Protein AF-A0A3L7X6Z5-F1 (afdb_monomer)

Sequence (112 aa):
MAAAWHDSHDASGGEKVDILAHEAISLAHQVLERFPEMRRKHMFIAGGAAVSSAVIIAAGVAVAHRLRAGRSAEQAVNEVTEDELEGLRLVERPKKARFGRSKDERPTGSDR

Mean predicted aligned error: 15.02 Å

Structure (mmCIF, N/CA/C/O backbone):
data_AF-A0A3L7X6Z5-F1
#
_entry.id   AF-A0A3L7X6Z5-F1
#
loop_
_atom_site.group_PDB
_atom_site.id
_atom_site.type_symbol
_atom_site.label_atom_id
_atom_site.label_alt_id
_atom_site.label_comp_id
_atom_site.label_asym_id
_atom_site.label_entity_id
_atom_site.label_seq_id
_atom_site.pdbx_PDB_ins_code
_atom_site.Cartn_x
_atom_site.Cartn_y
_atom_site.Cartn_z
_atom_site.occupancy
_atom_site.B_iso_or_equiv
_atom_site.auth_seq_id
_atom_site.auth_comp_id
_atom_site.auth_asym_id
_atom_site.auth_atom_id
_atom_site.pdbx_PDB_model_num
ATOM 1 N N . MET A 1 1 ? 47.031 -7.254 -31.689 1.00 37.66 1 MET A N 1
ATOM 2 C CA . MET A 1 1 ? 46.093 -8.222 -31.081 1.00 37.66 1 MET A CA 1
ATOM 3 C C . MET A 1 1 ? 45.285 -7.499 -30.014 1.00 37.66 1 MET A C 1
ATOM 5 O O . MET A 1 1 ? 45.749 -7.384 -28.889 1.00 37.66 1 MET A O 1
ATOM 9 N N . ALA A 1 2 ? 44.140 -6.924 -30.389 1.00 39.09 2 ALA A N 1
ATOM 10 C CA . ALA A 1 2 ? 43.237 -6.267 -29.447 1.00 39.09 2 ALA A CA 1
ATOM 11 C C . ALA A 1 2 ? 42.315 -7.329 -28.834 1.00 39.09 2 ALA A C 1
ATOM 13 O O . ALA A 1 2 ? 41.647 -8.056 -29.567 1.00 39.09 2 ALA A O 1
ATOM 14 N N . ALA A 1 3 ? 42.330 -7.450 -27.507 1.00 48.72 3 ALA A N 1
ATOM 15 C CA . ALA A 1 3 ? 41.416 -8.314 -26.777 1.00 48.72 3 ALA A CA 1
ATOM 16 C C . ALA A 1 3 ? 39.997 -7.747 -26.908 1.00 48.72 3 ALA A C 1
ATOM 18 O O . ALA A 1 3 ? 39.705 -6.658 -26.413 1.00 48.72 3 ALA A O 1
ATOM 19 N N . ALA A 1 4 ? 39.141 -8.472 -27.625 1.00 44.22 4 ALA A N 1
ATOM 20 C CA . ALA A 1 4 ? 37.719 -8.194 -27.694 1.00 44.22 4 ALA A CA 1
ATOM 21 C C . ALA A 1 4 ? 37.109 -8.491 -26.320 1.00 44.22 4 ALA A C 1
ATOM 23 O O . ALA A 1 4 ? 36.954 -9.649 -25.930 1.00 44.22 4 ALA A O 1
ATOM 24 N N . TRP A 1 5 ? 36.797 -7.437 -25.574 1.00 54.16 5 TRP A N 1
ATOM 25 C CA . TRP A 1 5 ? 35.893 -7.527 -24.439 1.00 54.16 5 TRP A CA 1
ATOM 26 C C . TRP A 1 5 ? 34.515 -7.866 -25.007 1.00 54.16 5 TRP A C 1
ATOM 28 O O . TRP A 1 5 ? 33.855 -7.013 -25.596 1.00 54.16 5 TRP A O 1
ATOM 38 N N . HIS A 1 6 ? 34.124 -9.137 -24.909 1.00 49.81 6 HIS A N 1
ATOM 39 C CA . HIS A 1 6 ? 32.742 -9.541 -25.124 1.00 49.81 6 HIS A CA 1
ATOM 40 C C . HIS A 1 6 ? 31.898 -8.856 -24.054 1.00 49.81 6 HIS A C 1
ATOM 42 O O . HIS A 1 6 ? 31.965 -9.206 -22.872 1.00 49.81 6 HIS A O 1
ATOM 48 N N . ASP A 1 7 ? 31.132 -7.862 -24.486 1.00 52.97 7 ASP A N 1
ATOM 49 C CA . ASP A 1 7 ? 30.063 -7.279 -23.700 1.00 52.97 7 ASP A CA 1
ATOM 50 C C . ASP A 1 7 ? 29.070 -8.392 -23.353 1.00 52.97 7 ASP A C 1
ATOM 52 O O . ASP A 1 7 ? 28.333 -8.903 -24.193 1.00 52.97 7 ASP A O 1
ATOM 56 N N . SER A 1 8 ? 29.141 -8.848 -22.109 1.00 54.16 8 SER A N 1
ATOM 57 C CA . SER A 1 8 ? 28.340 -9.948 -21.586 1.00 54.16 8 SER A CA 1
ATOM 58 C C . SER A 1 8 ? 26.976 -9.415 -21.140 1.00 54.16 8 SER A C 1
ATOM 60 O O . SER A 1 8 ? 26.573 -9.621 -19.999 1.00 54.16 8 SER A O 1
ATOM 62 N N . HIS A 1 9 ? 26.277 -8.692 -22.020 1.00 55.03 9 HIS A N 1
ATOM 63 C CA . HIS A 1 9 ? 24.928 -8.174 -21.749 1.00 55.03 9 HIS A CA 1
ATOM 64 C C . HIS A 1 9 ? 23.835 -9.256 -21.831 1.00 55.03 9 HIS A C 1
ATOM 66 O O . HIS A 1 9 ? 22.698 -9.000 -21.450 1.00 55.03 9 HIS A O 1
ATOM 72 N N . ASP A 1 10 ? 24.194 -10.481 -22.228 1.00 50.09 10 ASP A N 1
ATOM 73 C CA . ASP A 1 10 ? 23.326 -11.670 -22.213 1.00 50.09 10 ASP A CA 1
ATOM 74 C C . ASP A 1 10 ? 23.624 -12.618 -21.032 1.00 50.09 10 ASP A C 1
ATOM 76 O O . ASP A 1 10 ? 23.390 -13.828 -21.086 1.00 50.09 10 ASP A O 1
ATOM 80 N N . ALA A 1 11 ? 24.155 -12.091 -19.926 1.00 53.72 11 ALA A N 1
ATOM 81 C CA . ALA A 1 11 ? 24.298 -12.864 -18.699 1.00 53.72 11 ALA A CA 1
ATOM 82 C C . ALA A 1 11 ? 22.976 -12.872 -17.905 1.00 53.72 11 ALA A C 1
ATOM 84 O O . ALA A 1 11 ? 22.697 -11.968 -17.122 1.00 53.72 11 ALA A O 1
ATOM 85 N N . SER A 1 12 ? 22.234 -13.974 -18.066 1.00 56.34 12 SER A N 1
ATOM 86 C CA . SER A 1 12 ? 21.067 -14.438 -17.293 1.00 56.34 12 SER A CA 1
ATOM 87 C C . SER A 1 12 ? 19.696 -14.138 -17.906 1.00 56.34 12 SER A C 1
ATOM 89 O O . SER A 1 12 ? 19.171 -13.029 -17.829 1.00 56.34 12 SER A O 1
ATOM 91 N N . GLY A 1 13 ? 19.064 -15.202 -18.413 1.00 47.47 13 GLY A N 1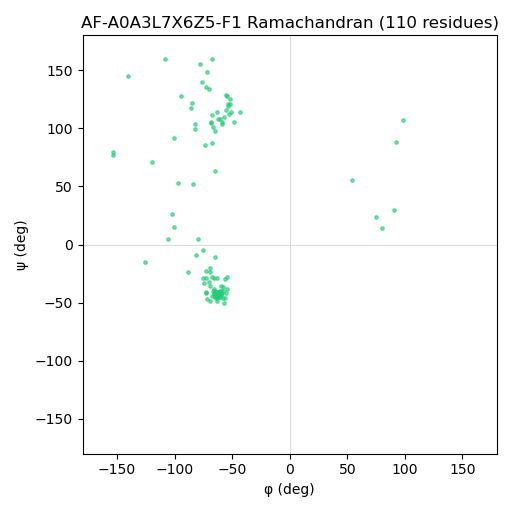
ATOM 92 C CA . GLY A 1 13 ? 17.621 -15.308 -18.629 1.00 47.47 13 GLY A CA 1
ATOM 93 C C . GLY A 1 13 ? 16.843 -15.265 -17.311 1.00 47.47 13 GLY A C 1
ATOM 94 O O . GLY A 1 13 ? 16.206 -16.240 -16.922 1.00 47.47 13 GLY A O 1
ATOM 95 N N . GLY A 1 14 ? 16.926 -14.139 -16.605 1.00 53.81 14 GLY A N 1
ATOM 96 C CA . GLY A 1 14 ? 16.007 -13.800 -15.531 1.00 53.81 14 GLY A CA 1
ATOM 97 C C . GLY A 1 14 ? 14.659 -13.422 -16.131 1.00 53.81 14 GLY A C 1
ATOM 98 O O . G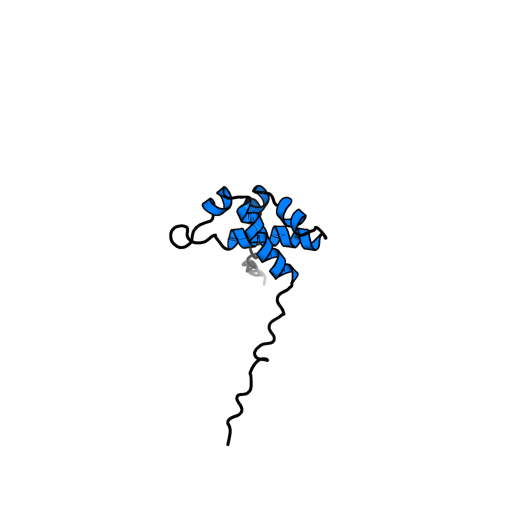LY A 1 14 ? 14.593 -12.695 -17.123 1.00 53.81 14 GLY A O 1
ATOM 99 N N . GLU A 1 15 ? 13.577 -13.929 -15.547 1.00 55.03 15 GLU A N 1
ATOM 100 C CA . GLU A 1 15 ? 12.225 -13.493 -15.885 1.00 55.03 15 GLU A CA 1
ATOM 101 C C . GLU A 1 15 ? 12.158 -11.962 -15.801 1.00 55.03 15 GLU A C 1
ATOM 103 O O . GLU A 1 15 ? 12.565 -11.371 -14.796 1.00 55.03 15 GLU A O 1
ATOM 108 N N . LYS A 1 16 ? 11.718 -11.307 -16.888 1.00 62.38 16 LYS A N 1
ATOM 109 C CA . LYS A 1 16 ? 11.539 -9.851 -16.894 1.00 62.38 16 LYS A CA 1
ATOM 110 C C . LYS A 1 16 ? 10.622 -9.507 -15.729 1.00 62.38 16 LYS A C 1
ATOM 112 O O . LYS A 1 16 ? 9.552 -10.099 -15.608 1.00 62.38 16 LYS A O 1
ATOM 117 N N . VAL A 1 17 ? 11.048 -8.566 -14.887 1.00 62.84 17 VAL A N 1
ATOM 118 C CA . VAL A 1 17 ? 10.224 -8.079 -13.778 1.00 62.84 17 VAL A CA 1
ATOM 119 C C . VAL A 1 17 ? 8.867 -7.683 -14.350 1.00 62.84 17 VAL A C 1
ATOM 121 O O . VAL A 1 17 ? 8.802 -6.850 -15.256 1.00 62.84 17 VAL A O 1
ATOM 124 N N . ASP A 1 18 ? 7.807 -8.319 -13.851 1.00 82.00 18 ASP A N 1
ATOM 125 C CA . ASP A 1 18 ? 6.435 -7.987 -14.219 1.00 82.00 18 ASP A CA 1
ATOM 126 C C . ASP A 1 18 ? 6.234 -6.483 -13.986 1.00 82.00 18 ASP A C 1
ATOM 128 O O . ASP A 1 18 ? 6.444 -5.986 -12.875 1.00 82.00 18 ASP A O 1
ATOM 132 N N . ILE A 1 19 ? 5.875 -5.752 -15.045 1.00 85.62 19 ILE A N 1
ATOM 133 C CA . ILE A 1 19 ? 5.687 -4.295 -15.009 1.00 85.62 19 ILE A CA 1
ATOM 134 C C . ILE A 1 19 ? 4.687 -3.941 -13.906 1.00 85.62 19 ILE A C 1
ATOM 136 O O . ILE A 1 19 ? 4.911 -3.000 -13.148 1.00 85.62 19 ILE A O 1
ATOM 140 N N . LEU A 1 20 ? 3.652 -4.768 -13.732 1.00 86.31 20 LEU A N 1
ATOM 141 C CA . LEU A 1 20 ? 2.646 -4.584 -12.693 1.00 86.31 20 LEU A CA 1
ATOM 142 C C . LEU A 1 20 ? 3.251 -4.730 -11.294 1.00 86.31 20 LEU A C 1
ATOM 144 O O . LEU A 1 20 ? 2.925 -3.957 -10.397 1.00 86.31 20 LEU A O 1
ATOM 148 N N . ALA A 1 21 ? 4.159 -5.688 -11.093 1.00 84.56 21 ALA A N 1
ATOM 149 C CA . ALA A 1 21 ? 4.846 -5.851 -9.815 1.00 84.56 21 ALA A CA 1
ATOM 150 C C . ALA A 1 21 ? 5.741 -4.642 -9.502 1.00 84.56 21 ALA A C 1
ATOM 152 O O . ALA A 1 21 ? 5.763 -4.169 -8.365 1.00 84.56 21 ALA A O 1
ATOM 153 N N . HIS A 1 22 ? 6.439 -4.113 -10.509 1.00 88.62 22 HIS A N 1
ATOM 154 C CA . HIS A 1 22 ? 7.254 -2.911 -10.355 1.00 88.62 22 HIS A CA 1
ATOM 155 C C . HIS A 1 22 ? 6.408 -1.674 -10.010 1.00 88.62 22 HIS A C 1
ATOM 157 O O . HIS A 1 22 ? 6.731 -0.935 -9.074 1.00 88.62 22 HIS A O 1
ATOM 163 N N . GLU A 1 23 ? 5.296 -1.471 -10.719 1.00 90.50 23 GLU A N 1
ATOM 164 C CA . GLU A 1 23 ? 4.345 -0.391 -10.441 1.00 90.50 23 GLU A CA 1
ATOM 165 C C . GLU A 1 23 ? 3.737 -0.522 -9.042 1.00 90.50 23 GLU A C 1
ATOM 167 O O . GLU A 1 23 ? 3.718 0.445 -8.281 1.00 90.50 23 GLU A O 1
ATOM 172 N N . ALA A 1 24 ? 3.313 -1.725 -8.656 1.00 92.19 24 ALA A N 1
ATOM 173 C CA . ALA A 1 24 ? 2.710 -1.972 -7.353 1.00 92.19 24 ALA A CA 1
ATOM 174 C C . ALA A 1 24 ? 3.666 -1.662 -6.191 1.00 92.19 24 ALA A C 1
ATOM 176 O O . ALA A 1 24 ? 3.249 -1.055 -5.206 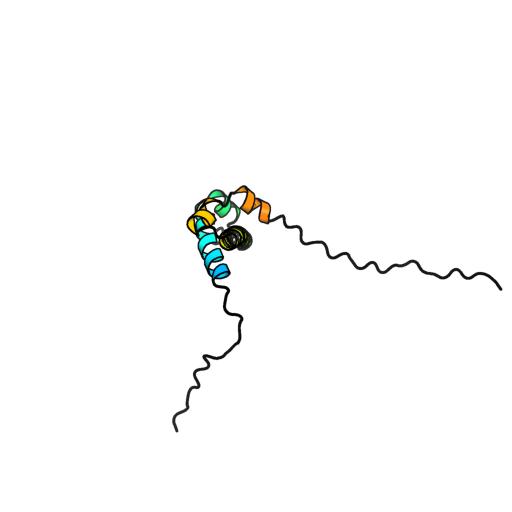1.00 92.19 24 ALA A O 1
ATOM 177 N N . ILE A 1 25 ? 4.949 -2.025 -6.304 1.00 91.44 25 ILE A N 1
ATOM 178 C CA . ILE A 1 25 ? 5.965 -1.693 -5.290 1.00 91.44 25 ILE A CA 1
ATOM 179 C C . ILE A 1 25 ? 6.192 -0.179 -5.224 1.00 91.44 25 ILE A C 1
ATOM 181 O O . ILE A 1 25 ? 6.274 0.385 -4.134 1.00 91.44 25 ILE A O 1
ATOM 185 N N . SER A 1 26 ? 6.254 0.492 -6.375 1.00 92.06 26 SER A N 1
ATOM 186 C CA . SER A 1 26 ? 6.453 1.945 -6.427 1.00 92.06 26 SER A CA 1
ATOM 187 C C . SER A 1 26 ? 5.294 2.696 -5.758 1.00 92.06 26 SER A C 1
ATOM 189 O O . SER A 1 26 ? 5.509 3.616 -4.968 1.00 92.06 26 SER A O 1
ATOM 191 N N . LEU A 1 27 ? 4.060 2.253 -6.003 1.00 94.94 27 LEU A N 1
ATOM 192 C CA . LEU A 1 27 ? 2.846 2.802 -5.394 1.00 94.94 27 LEU A CA 1
ATOM 193 C C . LEU A 1 27 ? 2.695 2.419 -3.913 1.00 94.94 27 LEU A C 1
ATOM 195 O O . LEU A 1 27 ? 2.138 3.192 -3.137 1.00 94.94 27 LEU A O 1
ATOM 199 N N . ALA A 1 28 ? 3.227 1.274 -3.479 1.00 93.06 28 ALA A N 1
ATOM 200 C CA . ALA A 1 28 ? 3.205 0.864 -2.073 1.00 93.06 28 ALA A CA 1
ATOM 201 C C . ALA A 1 28 ? 3.889 1.891 -1.158 1.00 93.06 28 ALA A C 1
ATOM 203 O O . ALA A 1 28 ? 3.416 2.152 -0.053 1.00 93.06 28 ALA A O 1
ATOM 204 N N . HIS A 1 29 ? 4.971 2.523 -1.620 1.00 91.62 29 HIS A N 1
ATOM 205 C CA . HIS A 1 29 ? 5.611 3.605 -0.872 1.00 91.62 29 HIS A CA 1
ATOM 206 C C . HIS A 1 29 ? 4.680 4.813 -0.693 1.00 91.62 29 HIS A C 1
ATOM 208 O O . HIS A 1 29 ? 4.594 5.340 0.415 1.00 91.62 29 HIS A O 1
ATOM 214 N N . GLN A 1 30 ? 3.917 5.178 -1.727 1.00 93.38 30 GLN A N 1
ATOM 215 C CA . GLN A 1 30 ? 2.931 6.265 -1.664 1.00 93.38 30 GLN A CA 1
ATOM 216 C C . GLN A 1 30 ? 1.776 5.931 -0.710 1.00 93.38 30 GLN A C 1
ATOM 218 O O . GLN A 1 30 ? 1.328 6.783 0.055 1.00 93.38 30 GLN A O 1
ATOM 223 N N . VAL A 1 31 ? 1.325 4.672 -0.688 1.00 93.25 31 VAL A N 1
ATOM 224 C CA . VAL A 1 31 ? 0.332 4.200 0.291 1.00 93.25 31 VAL A CA 1
ATOM 225 C C . VAL A 1 31 ? 0.839 4.412 1.719 1.00 93.25 31 VAL A C 1
ATOM 227 O O . VAL A 1 31 ? 0.113 4.939 2.557 1.00 93.25 31 VAL A O 1
ATOM 230 N N . LEU A 1 32 ? 2.089 4.048 2.013 1.00 90.56 32 LEU A N 1
ATOM 231 C CA . LEU A 1 32 ? 2.646 4.163 3.366 1.00 90.56 32 LEU A CA 1
ATOM 232 C C . LEU A 1 32 ? 2.867 5.612 3.820 1.00 90.56 32 LEU A C 1
ATOM 234 O O . LEU A 1 32 ? 2.878 5.873 5.023 1.00 90.56 32 LEU A O 1
ATOM 238 N N . GLU A 1 33 ? 3.016 6.558 2.894 1.00 90.62 33 GLU A N 1
ATOM 239 C CA . GLU A 1 33 ? 3.050 7.989 3.219 1.00 90.62 33 GLU A CA 1
ATOM 240 C C . GLU A 1 33 ? 1.700 8.502 3.739 1.00 90.62 33 GLU A C 1
ATOM 242 O O . GLU A 1 33 ? 1.679 9.398 4.583 1.00 90.62 33 GLU A O 1
ATOM 247 N N . ARG A 1 34 ? 0.582 7.882 3.329 1.00 93.00 34 ARG A N 1
ATOM 248 C CA . ARG A 1 34 ? -0.771 8.206 3.824 1.00 93.00 34 ARG A CA 1
ATOM 249 C C . ARG A 1 34 ? -1.014 7.724 5.257 1.00 93.00 34 ARG A C 1
ATOM 251 O O . ARG A 1 34 ? -1.867 8.279 5.943 1.00 93.00 34 ARG A O 1
ATOM 258 N N . PHE A 1 35 ? -0.254 6.728 5.720 1.00 90.12 35 PHE A N 1
ATOM 259 C CA . PHE A 1 35 ? -0.404 6.110 7.044 1.00 90.12 35 PHE A CA 1
ATOM 260 C C . PHE A 1 35 ? 0.875 6.276 7.889 1.00 90.12 35 PHE A C 1
ATOM 262 O O . PHE A 1 35 ? 1.603 5.308 8.142 1.00 90.12 35 PHE A O 1
ATOM 269 N N . PRO A 1 36 ? 1.183 7.501 8.361 1.00 84.69 36 PRO A N 1
ATOM 270 C CA . PRO A 1 36 ? 2.440 7.793 9.052 1.00 84.69 36 PRO A CA 1
ATOM 271 C C . PRO A 1 36 ? 2.577 7.065 10.395 1.00 84.69 36 PRO A C 1
ATOM 273 O O . PRO A 1 36 ? 3.697 6.773 10.820 1.00 84.69 36 PRO A O 1
ATOM 276 N N . GLU A 1 37 ? 1.463 6.768 11.068 1.00 85.06 37 GLU A N 1
ATOM 277 C CA . GLU A 1 37 ? 1.454 5.963 12.294 1.00 85.06 37 GLU A CA 1
ATOM 278 C C . GLU A 1 37 ? 1.841 4.509 12.000 1.00 85.06 37 GLU A C 1
ATOM 280 O O . GLU A 1 37 ? 2.712 3.952 12.669 1.00 85.06 37 GLU A O 1
ATOM 285 N N . MET A 1 38 ? 1.294 3.912 10.935 1.00 82.56 38 MET A N 1
ATOM 286 C CA . MET A 1 38 ? 1.689 2.574 10.490 1.00 82.56 38 MET A CA 1
ATOM 287 C C . MET A 1 38 ? 3.155 2.504 10.106 1.00 82.56 38 MET A C 1
ATOM 289 O O . MET A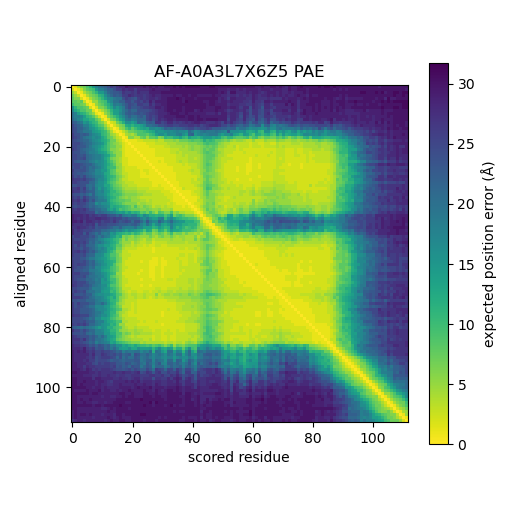 1 38 ? 3.859 1.592 10.543 1.00 82.56 38 MET A O 1
ATOM 293 N N . ARG A 1 39 ? 3.646 3.483 9.345 1.00 82.00 39 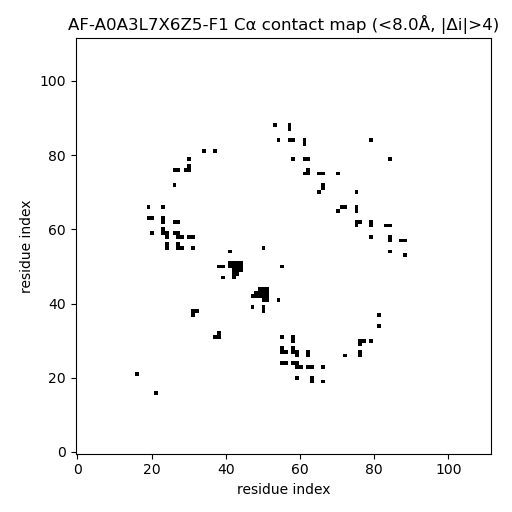ARG A N 1
ATOM 294 C CA . ARG A 1 39 ? 5.060 3.559 8.979 1.00 82.00 39 ARG A CA 1
ATOM 295 C C . ARG A 1 39 ? 5.952 3.576 10.223 1.00 82.00 39 ARG A C 1
ATOM 297 O O . ARG A 1 39 ? 6.890 2.787 10.289 1.00 82.00 39 ARG A O 1
ATOM 304 N N . ARG A 1 40 ? 5.618 4.393 11.230 1.00 82.19 40 ARG A N 1
ATOM 305 C CA . ARG A 1 40 ? 6.345 4.470 12.511 1.00 82.19 40 ARG A CA 1
ATOM 306 C C . ARG A 1 40 ? 6.299 3.167 13.301 1.00 82.19 40 ARG A C 1
ATOM 308 O O . ARG A 1 40 ? 7.353 2.677 13.693 1.00 82.19 40 ARG A O 1
ATOM 315 N N . LYS A 1 41 ? 5.112 2.567 13.469 1.00 81.44 41 LYS A N 1
ATOM 316 C CA . LYS A 1 41 ? 4.939 1.250 14.117 1.00 81.44 41 LYS A CA 1
ATOM 317 C C . LYS A 1 41 ? 5.804 0.166 13.461 1.00 81.44 41 LYS A C 1
ATOM 319 O O . LYS A 1 41 ? 6.156 -0.804 14.118 1.00 81.44 41 LYS A O 1
ATOM 324 N N . HIS A 1 42 ? 6.104 0.312 12.169 1.00 78.12 42 HIS A N 1
ATOM 325 C CA . HIS A 1 42 ? 6.794 -0.682 11.350 1.00 78.12 42 HIS A CA 1
ATOM 326 C C . HIS A 1 42 ? 8.255 -0.345 11.036 1.00 78.12 42 HIS A C 1
ATOM 328 O O . HIS A 1 42 ? 8.904 -1.086 10.293 1.00 78.12 42 HIS A O 1
ATOM 334 N N . MET A 1 43 ? 8.796 0.738 11.587 1.00 77.44 43 MET A N 1
ATOM 335 C CA . MET A 1 43 ? 10.206 1.093 11.452 1.00 77.44 43 MET A CA 1
ATOM 336 C C . MET A 1 43 ? 11.030 0.310 12.478 1.00 77.44 43 MET A C 1
ATOM 338 O O . MET A 1 43 ? 11.017 0.621 13.663 1.00 77.44 43 MET A O 1
ATOM 342 N N . PHE A 1 44 ? 11.738 -0.729 12.022 1.00 64.44 44 PHE A N 1
ATOM 343 C CA . PHE A 1 44 ? 12.411 -1.689 12.914 1.00 64.44 44 PHE A CA 1
ATOM 344 C C . PHE A 1 44 ? 13.908 -1.875 12.653 1.00 64.44 44 PHE A C 1
ATOM 346 O O . PHE A 1 44 ? 14.606 -2.411 13.511 1.00 64.44 44 PHE A O 1
ATOM 353 N N . ILE A 1 45 ? 14.438 -1.443 11.506 1.00 54.66 45 ILE A N 1
ATOM 354 C CA . ILE A 1 45 ? 15.858 -1.657 11.190 1.00 54.66 45 ILE A CA 1
ATOM 355 C C . ILE A 1 45 ? 16.670 -0.423 11.614 1.00 54.66 45 ILE A C 1
ATOM 357 O O . ILE A 1 45 ? 16.326 0.704 11.255 1.00 54.66 45 ILE A O 1
ATOM 361 N N . ALA A 1 46 ? 17.731 -0.657 12.399 1.00 53.06 46 ALA A N 1
ATOM 362 C CA . ALA A 1 46 ? 18.744 0.320 12.819 1.00 53.06 46 ALA A CA 1
ATOM 363 C C . ALA A 1 46 ? 18.193 1.602 13.488 1.00 53.06 46 ALA A C 1
ATOM 365 O O . ALA A 1 46 ? 18.468 2.710 13.040 1.00 53.06 46 ALA A O 1
ATOM 366 N N . GLY A 1 47 ? 17.401 1.462 14.559 1.00 57.00 47 GLY A N 1
ATOM 367 C CA . GLY A 1 47 ? 16.940 2.616 15.354 1.00 57.00 47 GLY A CA 1
ATOM 368 C C . GLY A 1 47 ? 15.835 3.448 14.697 1.00 57.00 47 GLY A C 1
ATOM 369 O O . GLY A 1 47 ? 15.677 4.621 15.018 1.00 57.00 47 GLY A O 1
ATOM 370 N N . GLY A 1 48 ? 15.075 2.850 13.775 1.00 63.53 48 GLY A N 1
ATOM 371 C CA . GLY A 1 48 ? 14.021 3.537 13.033 1.00 63.53 48 GLY A CA 1
ATOM 372 C C . GLY A 1 48 ? 14.510 4.164 11.727 1.00 63.53 48 GLY A C 1
ATOM 373 O O . GLY A 1 48 ? 13.974 5.172 11.297 1.00 63.53 48 GLY A O 1
ATOM 374 N N . ALA A 1 49 ? 15.527 3.598 11.077 1.00 66.12 49 ALA A N 1
ATOM 375 C CA . ALA A 1 49 ? 16.024 4.121 9.803 1.00 66.12 49 ALA A CA 1
ATOM 376 C C . ALA A 1 49 ? 15.294 3.534 8.583 1.00 66.12 49 ALA A C 1
ATOM 378 O O . ALA A 1 49 ? 15.265 4.156 7.523 1.00 66.12 49 ALA A O 1
ATOM 379 N N . ALA A 1 50 ? 14.688 2.348 8.713 1.00 74.38 50 ALA A N 1
ATOM 380 C CA . ALA A 1 50 ? 13.988 1.700 7.607 1.00 74.38 50 ALA A CA 1
ATOM 381 C C . ALA A 1 50 ? 12.692 1.000 8.029 1.00 74.38 50 ALA A C 1
ATOM 383 O O . ALA A 1 50 ? 12.566 0.437 9.122 1.00 74.38 50 ALA A O 1
ATOM 384 N N . VAL A 1 51 ? 11.729 1.051 7.110 1.00 77.00 51 VAL A N 1
ATOM 385 C CA . VAL A 1 51 ? 10.408 0.435 7.220 1.00 77.00 51 VAL A CA 1
ATOM 386 C C . VAL A 1 51 ? 10.524 -1.071 6.978 1.00 77.00 51 VAL A C 1
ATOM 388 O O . VAL A 1 51 ? 11.256 -1.514 6.096 1.00 77.00 51 VAL A O 1
ATOM 391 N N . SER A 1 52 ? 9.793 -1.866 7.759 1.00 81.69 52 SER A N 1
ATOM 392 C CA . SER A 1 52 ? 9.707 -3.315 7.589 1.00 81.69 52 SER A CA 1
ATOM 393 C C . SER A 1 52 ? 9.253 -3.682 6.176 1.00 81.69 52 SER A C 1
ATOM 395 O O . SER A 1 52 ? 8.198 -3.241 5.719 1.00 81.69 52 SER A O 1
ATOM 397 N N . SER A 1 53 ? 10.001 -4.565 5.514 1.00 83.25 53 SER A N 1
ATOM 398 C CA . SER A 1 53 ? 9.639 -5.099 4.197 1.00 83.25 53 SER A CA 1
ATOM 399 C C . SER A 1 53 ? 8.258 -5.757 4.185 1.00 83.25 53 SER A C 1
ATOM 401 O O . SER A 1 53 ? 7.567 -5.690 3.176 1.00 83.25 53 SER A O 1
ATOM 403 N N . ALA A 1 54 ? 7.808 -6.324 5.310 1.00 84.75 54 ALA A N 1
ATOM 404 C CA . ALA A 1 54 ? 6.492 -6.946 5.417 1.00 84.75 54 ALA A CA 1
ATOM 405 C C . ALA A 1 54 ? 5.344 -5.957 5.156 1.00 84.75 54 ALA A C 1
ATOM 407 O O . ALA A 1 54 ? 4.380 -6.312 4.482 1.00 84.75 54 ALA A O 1
ATOM 408 N N . VAL A 1 55 ? 5.449 -4.715 5.647 1.00 86.81 55 VAL A N 1
ATOM 409 C CA . VAL A 1 55 ? 4.390 -3.710 5.441 1.00 86.81 55 VAL A CA 1
ATOM 410 C C . VAL A 1 55 ? 4.403 -3.176 4.006 1.00 86.81 55 VAL A C 1
ATOM 412 O O . VAL A 1 55 ? 3.348 -2.920 3.436 1.00 86.81 55 VAL A O 1
ATOM 415 N N . ILE A 1 56 ? 5.591 -3.082 3.397 1.00 89.31 56 ILE A N 1
ATOM 416 C CA . ILE A 1 56 ? 5.751 -2.704 1.986 1.00 89.31 56 ILE A CA 1
ATOM 417 C C . ILE A 1 56 ? 5.135 -3.781 1.089 1.00 89.31 56 ILE A C 1
ATOM 419 O O . ILE A 1 56 ? 4.398 -3.459 0.164 1.00 89.31 56 ILE A O 1
ATOM 423 N N . ILE A 1 57 ? 5.380 -5.061 1.389 1.00 89.38 57 ILE A N 1
ATOM 424 C CA . ILE A 1 57 ? 4.789 -6.186 0.655 1.00 89.38 57 ILE A CA 1
ATOM 425 C C . ILE A 1 57 ? 3.265 -6.182 0.796 1.00 89.38 57 ILE A C 1
ATOM 427 O O . ILE A 1 57 ? 2.578 -6.325 -0.210 1.00 89.38 57 ILE A O 1
ATOM 431 N N . ALA A 1 58 ? 2.731 -5.981 2.005 1.00 89.88 58 ALA A N 1
ATOM 432 C CA . ALA A 1 58 ? 1.287 -5.890 2.224 1.00 89.88 58 ALA A CA 1
ATOM 433 C C . ALA A 1 58 ? 0.654 -4.773 1.375 1.00 89.88 58 ALA A C 1
ATOM 435 O O . ALA A 1 58 ? -0.279 -5.027 0.615 1.00 89.88 58 ALA A O 1
ATOM 436 N N . ALA A 1 59 ? 1.221 -3.564 1.422 1.00 92.00 59 ALA A N 1
ATOM 437 C CA . ALA A 1 59 ? 0.772 -2.450 0.591 1.00 92.00 59 ALA A CA 1
ATOM 438 C C . ALA A 1 59 ? 0.888 -2.764 -0.913 1.00 92.00 59 ALA A C 1
ATOM 440 O O . ALA A 1 59 ? -0.045 -2.508 -1.672 1.00 92.00 59 ALA A O 1
ATOM 441 N N . GLY A 1 60 ? 1.989 -3.385 -1.343 1.00 92.69 60 GLY A N 1
ATOM 442 C CA . GLY A 1 60 ? 2.193 -3.794 -2.732 1.00 92.69 60 GLY A CA 1
ATOM 443 C C . GLY A 1 60 ? 1.161 -4.815 -3.210 1.00 92.69 60 GLY A C 1
ATOM 444 O O . GLY A 1 60 ? 0.640 -4.682 -4.312 1.00 92.69 60 GLY A O 1
ATOM 445 N N . VAL A 1 61 ? 0.801 -5.799 -2.381 1.00 91.38 61 VAL A N 1
ATOM 446 C CA . VAL A 1 61 ? -0.245 -6.782 -2.710 1.00 91.38 61 VAL A CA 1
ATOM 447 C C . VAL A 1 61 ? -1.614 -6.111 -2.830 1.00 91.38 61 VAL A C 1
ATOM 449 O O . VAL A 1 61 ? -2.327 -6.366 -3.802 1.00 91.38 61 VAL A O 1
ATOM 452 N N . ALA A 1 62 ? -1.965 -5.226 -1.893 1.00 92.38 62 ALA A N 1
ATOM 453 C CA . ALA A 1 62 ? -3.230 -4.491 -1.913 1.00 92.38 62 ALA A CA 1
ATOM 454 C C . ALA A 1 62 ? -3.380 -3.628 -3.180 1.00 92.38 62 ALA A C 1
ATOM 456 O O . ALA A 1 62 ? -4.447 -3.601 -3.805 1.00 92.38 62 ALA A O 1
ATOM 457 N N . VAL A 1 63 ? -2.296 -2.966 -3.598 1.00 94.06 63 VAL A N 1
ATOM 458 C CA . VAL A 1 63 ? -2.250 -2.182 -4.839 1.00 94.06 63 VAL A CA 1
ATOM 459 C C . VAL A 1 63 ? -2.300 -3.088 -6.066 1.00 94.06 63 VAL A C 1
ATOM 461 O O . VAL A 1 63 ? -3.120 -2.863 -6.953 1.00 94.06 63 VAL A O 1
ATOM 464 N N . ALA A 1 64 ? -1.480 -4.140 -6.119 1.00 91.50 64 ALA A N 1
ATOM 465 C CA . ALA A 1 64 ? -1.443 -5.067 -7.248 1.00 91.50 64 ALA A CA 1
ATOM 466 C C . ALA A 1 64 ? -2.814 -5.707 -7.502 1.00 91.50 64 ALA A C 1
ATOM 468 O O . ALA A 1 64 ? -3.229 -5.838 -8.653 1.00 91.50 64 ALA A O 1
ATOM 469 N N . HIS A 1 65 ? -3.545 -6.063 -6.442 1.00 90.75 65 HIS A N 1
ATOM 470 C CA . HIS A 1 65 ? -4.908 -6.579 -6.551 1.00 90.75 65 HIS A CA 1
ATOM 471 C C . HIS A 1 65 ? -5.851 -5.572 -7.233 1.00 90.75 65 HIS A C 1
ATOM 473 O O . HIS A 1 65 ? -6.634 -5.947 -8.105 1.00 90.75 65 HIS A O 1
ATOM 479 N N . ARG A 1 66 ? -5.741 -4.280 -6.897 1.00 92.25 66 ARG A N 1
ATOM 480 C CA . ARG A 1 66 ? -6.564 -3.209 -7.484 1.00 92.25 66 ARG A CA 1
ATOM 481 C C . ARG A 1 66 ? -6.176 -2.890 -8.926 1.00 92.25 66 ARG A C 1
ATOM 483 O O . ARG A 1 66 ? -7.064 -2.764 -9.767 1.00 92.25 66 ARG A O 1
ATOM 490 N N . LEU A 1 67 ? -4.880 -2.842 -9.237 1.00 92.00 67 LEU A N 1
ATOM 491 C CA . LEU A 1 67 ? -4.402 -2.684 -10.614 1.00 92.00 67 LEU A CA 1
ATOM 492 C C . LEU A 1 67 ? -4.891 -3.838 -11.500 1.00 92.00 67 LEU A C 1
ATOM 494 O O . LEU A 1 67 ? -5.410 -3.609 -12.590 1.00 92.00 67 LEU A O 1
ATOM 498 N N . ARG A 1 68 ? -4.828 -5.081 -11.000 1.00 89.19 68 ARG A N 1
ATOM 499 C CA . ARG A 1 68 ? -5.376 -6.260 -11.696 1.00 89.19 68 ARG A CA 1
ATOM 500 C C . ARG A 1 68 ? -6.892 -6.195 -11.887 1.00 89.19 68 ARG A C 1
ATOM 502 O O . ARG A 1 68 ? -7.394 -6.740 -12.863 1.00 89.19 68 ARG A O 1
ATOM 509 N N . ALA A 1 69 ? -7.612 -5.516 -10.996 1.00 91.00 69 ALA A N 1
ATOM 510 C CA . ALA A 1 69 ? -9.045 -5.258 -11.127 1.00 91.00 69 ALA A CA 1
ATOM 511 C C . ALA A 1 69 ? -9.381 -4.088 -12.082 1.00 91.00 69 ALA A C 1
ATOM 513 O O . ALA A 1 69 ? -10.546 -3.713 -12.194 1.00 91.00 69 ALA A O 1
ATOM 514 N N . GLY A 1 70 ? -8.386 -3.501 -12.760 1.00 92.00 70 GLY A N 1
ATOM 515 C CA . GLY A 1 70 ? -8.573 -2.405 -13.714 1.00 92.00 70 GLY A CA 1
ATOM 516 C C . GLY A 1 70 ? -8.730 -1.023 -13.073 1.00 92.00 70 GLY A C 1
ATOM 517 O O . GLY A 1 70 ? -9.167 -0.088 -13.744 1.00 92.00 70 GLY A O 1
ATOM 518 N N . ARG A 1 71 ? -8.402 -0.873 -11.782 1.00 93.62 71 ARG A N 1
ATOM 519 C CA . ARG A 1 71 ? -8.376 0.439 -11.116 1.00 93.62 71 ARG A CA 1
ATOM 520 C C . ARG A 1 71 ? -7.187 1.263 -11.601 1.00 93.62 71 ARG A C 1
ATOM 522 O O . ARG A 1 71 ? -6.126 0.716 -11.897 1.00 93.62 71 ARG A O 1
ATOM 529 N N . SER A 1 72 ? -7.350 2.587 -11.639 1.00 94.75 72 SER A N 1
ATOM 530 C CA . SER A 1 72 ? -6.224 3.490 -11.904 1.00 94.75 72 SER A CA 1
ATOM 531 C C . SER A 1 72 ? -5.224 3.467 -10.744 1.00 94.75 72 SER A C 1
ATOM 533 O O . SER A 1 72 ? -5.585 3.118 -9.622 1.00 94.75 72 SER A O 1
ATOM 535 N N . ALA A 1 73 ? -3.978 3.881 -10.986 1.00 92.75 73 ALA A N 1
ATOM 536 C CA . ALA A 1 73 ? -2.959 3.969 -9.938 1.00 92.75 73 ALA A CA 1
ATOM 537 C C . ALA A 1 73 ? -3.408 4.844 -8.752 1.00 92.75 73 ALA A C 1
ATOM 539 O O . ALA A 1 73 ? -3.242 4.463 -7.596 1.00 92.75 73 ALA A O 1
ATOM 540 N N . GLU A 1 74 ? -4.049 5.979 -9.035 1.00 94.38 74 GLU A N 1
ATOM 541 C CA . GLU A 1 74 ? -4.574 6.885 -8.012 1.00 94.38 74 GLU A CA 1
ATOM 542 C C . GLU A 1 74 ? -5.683 6.230 -7.175 1.00 94.38 74 GLU A C 1
ATOM 544 O O . GLU A 1 74 ? -5.653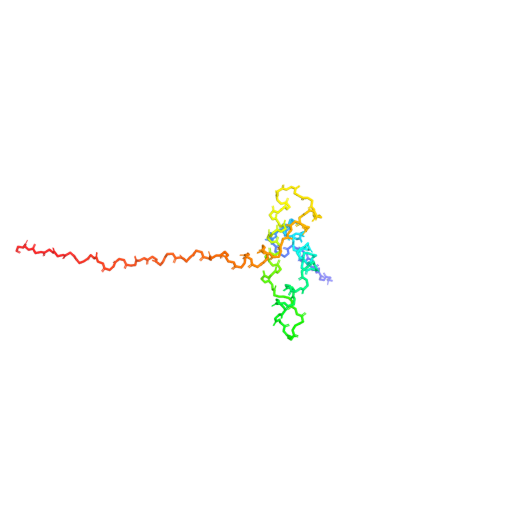 6.296 -5.947 1.00 94.38 74 GLU A O 1
ATOM 549 N N . GLN A 1 75 ? -6.633 5.539 -7.816 1.00 93.06 75 GLN A N 1
ATOM 550 C CA . GLN A 1 75 ? -7.666 4.773 -7.110 1.00 93.06 75 GLN A CA 1
ATOM 551 C C . GLN A 1 75 ? -7.046 3.646 -6.288 1.00 93.06 75 GLN A C 1
ATOM 553 O O . GLN A 1 75 ? -7.388 3.468 -5.121 1.00 93.06 75 GLN A O 1
ATOM 558 N N . ALA A 1 76 ? -6.093 2.921 -6.875 1.00 93.81 76 ALA A N 1
ATOM 559 C CA . ALA A 1 76 ? -5.414 1.813 -6.230 1.00 93.81 76 ALA A CA 1
ATOM 560 C C . ALA A 1 76 ? -4.695 2.255 -4.954 1.00 93.81 76 ALA A C 1
ATOM 562 O O . ALA A 1 76 ? -4.761 1.544 -3.959 1.00 93.81 76 ALA A O 1
ATOM 563 N N . VAL A 1 77 ? -4.063 3.431 -4.957 1.00 95.00 77 VAL A N 1
ATOM 564 C CA . VAL A 1 77 ? -3.442 4.007 -3.760 1.00 95.00 77 VAL A CA 1
ATOM 565 C C . VAL A 1 77 ? -4.498 4.486 -2.770 1.00 95.00 77 VAL A C 1
ATOM 567 O O . VAL A 1 77 ? -4.378 4.175 -1.587 1.00 95.00 77 VAL A O 1
ATOM 570 N N . ASN A 1 78 ? -5.518 5.223 -3.222 1.00 94.56 78 ASN A N 1
ATOM 571 C CA . ASN A 1 78 ? -6.493 5.889 -2.353 1.00 94.56 78 ASN A CA 1
ATOM 572 C C . ASN A 1 78 ? -7.454 4.931 -1.637 1.00 94.56 78 ASN A C 1
ATOM 574 O O . ASN A 1 78 ? -7.850 5.201 -0.501 1.00 94.56 78 ASN A O 1
ATOM 578 N N . GLU A 1 79 ? -7.795 3.813 -2.273 1.00 93.50 79 GLU A N 1
ATOM 579 C CA . GLU A 1 79 ? -8.723 2.810 -1.745 1.00 93.50 79 GLU A CA 1
ATOM 580 C C . GLU A 1 79 ? -8.080 1.841 -0.742 1.00 93.50 79 GLU A C 1
ATOM 582 O O . GLU A 1 79 ? -8.798 1.044 -0.137 1.00 93.50 79 GLU A O 1
ATOM 587 N N . VAL A 1 80 ? -6.753 1.856 -0.570 1.00 91.94 80 VAL A N 1
ATOM 588 C CA . VAL A 1 80 ? -6.094 1.067 0.484 1.00 91.94 80 VAL A CA 1
ATOM 589 C C . VAL A 1 80 ? -6.418 1.673 1.843 1.00 91.94 80 VAL A C 1
ATOM 591 O O . VAL A 1 80 ? -6.313 2.891 2.022 1.00 91.94 80 VAL A O 1
ATOM 594 N N . THR A 1 81 ? -6.790 0.814 2.791 1.00 91.38 81 THR A N 1
ATOM 595 C CA . THR A 1 81 ? -7.137 1.184 4.168 1.00 91.38 81 THR A CA 1
ATOM 596 C C . THR A 1 81 ? -6.066 0.735 5.160 1.00 91.38 81 THR A C 1
ATOM 598 O O . THR A 1 81 ? -5.278 -0.169 4.883 1.00 91.38 81 THR A O 1
ATOM 601 N N . GLU A 1 82 ? -6.039 1.358 6.341 1.00 88.38 82 GLU A N 1
ATOM 602 C CA . GLU A 1 82 ? -5.107 0.983 7.413 1.00 88.38 82 GLU A CA 1
ATOM 603 C C . GLU A 1 82 ? -5.351 -0.458 7.897 1.00 88.38 82 GLU A C 1
ATOM 605 O O . GLU A 1 82 ? -4.404 -1.238 8.005 1.00 88.38 82 GLU A O 1
ATOM 610 N N . ASP A 1 83 ? -6.620 -0.844 8.067 1.00 86.56 83 ASP A N 1
ATOM 611 C CA . ASP A 1 83 ? -7.027 -2.194 8.478 1.00 86.56 83 ASP A CA 1
ATOM 612 C C . ASP A 1 83 ? -6.555 -3.279 7.500 1.00 86.56 83 ASP A C 1
ATOM 614 O O . ASP A 1 83 ? -6.186 -4.378 7.912 1.00 86.56 83 ASP A O 1
ATOM 618 N N . GLU A 1 84 ? -6.532 -2.989 6.196 1.00 84.31 84 GLU A N 1
ATOM 6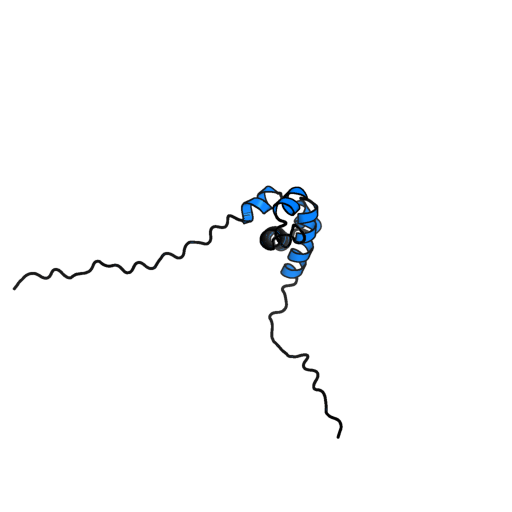19 C CA . GLU A 1 84 ? -6.028 -3.921 5.182 1.00 84.31 84 GLU A CA 1
ATOM 620 C C . GLU A 1 84 ? -4.515 -4.144 5.342 1.00 84.31 84 GLU A C 1
ATOM 622 O O . GLU A 1 84 ? -4.036 -5.276 5.256 1.00 84.31 84 GLU A O 1
ATOM 627 N N . LEU A 1 85 ? -3.757 -3.087 5.652 1.00 85.50 85 LEU A N 1
ATOM 628 C CA . LEU A 1 85 ? -2.314 -3.173 5.892 1.00 85.50 85 LEU A CA 1
ATOM 629 C C . LEU A 1 85 ? -1.979 -3.925 7.188 1.00 85.50 85 LEU A C 1
ATOM 631 O O . LEU A 1 85 ? -0.980 -4.649 7.237 1.00 85.50 85 LEU A O 1
ATOM 635 N N . GLU A 1 86 ? -2.801 -3.776 8.229 1.00 81.19 86 GLU A N 1
ATOM 636 C CA . GLU A 1 86 ? -2.667 -4.543 9.472 1.00 81.19 86 GLU A CA 1
ATOM 637 C C . GLU A 1 86 ? -3.104 -6.011 9.280 1.00 81.19 86 GLU A C 1
ATOM 639 O O . GLU A 1 86 ? -2.419 -6.930 9.743 1.00 81.19 86 GLU A O 1
ATOM 644 N N . GLY A 1 87 ? -4.192 -6.245 8.538 1.00 69.06 87 GLY A N 1
ATOM 645 C CA . GLY A 1 87 ? -4.819 -7.552 8.320 1.00 69.06 87 GLY A CA 1
ATOM 646 C C . GLY A 1 87 ? -4.085 -8.474 7.342 1.00 69.06 87 GLY A C 1
ATOM 647 O O . GLY A 1 87 ? -4.100 -9.692 7.524 1.00 69.06 87 GLY A O 1
ATOM 648 N N . LEU A 1 88 ? -3.356 -7.940 6.354 1.00 62.28 88 LEU A N 1
ATOM 649 C CA . LEU A 1 88 ? -2.558 -8.740 5.406 1.00 62.28 88 LEU A CA 1
ATOM 650 C C . LEU A 1 88 ? -1.395 -9.508 6.065 1.00 62.28 88 LEU A C 1
ATOM 652 O O . LEU A 1 88 ? -0.814 -10.407 5.455 1.00 62.28 88 LEU A O 1
ATOM 656 N N . ARG A 1 89 ? -1.091 -9.224 7.338 1.00 54.88 89 ARG A N 1
ATOM 657 C CA . ARG A 1 89 ? -0.193 -10.031 8.182 1.00 54.88 89 ARG A CA 1
ATOM 658 C C . ARG A 1 89 ? -0.773 -11.401 8.557 1.00 54.88 89 ARG A C 1
ATOM 660 O O . ARG A 1 89 ? -0.009 -12.283 8.943 1.00 54.88 89 ARG A O 1
ATOM 667 N N . LEU A 1 90 ? -2.093 -11.574 8.468 1.00 50.41 90 LEU A N 1
ATOM 668 C CA . LEU A 1 90 ? -2.830 -12.730 8.991 1.00 50.41 90 LEU A CA 1
ATOM 669 C C . LEU A 1 90 ? -3.200 -13.774 7.935 1.00 50.41 90 LEU A C 1
ATOM 671 O O . LEU A 1 90 ? -4.021 -14.644 8.221 1.00 50.41 90 LEU A O 1
ATOM 675 N N . VAL A 1 91 ? -2.602 -13.755 6.737 1.00 51.12 91 VAL A N 1
ATOM 676 C CA . VAL A 1 91 ? -2.704 -14.928 5.857 1.00 51.12 91 VAL A CA 1
ATOM 677 C C . VAL A 1 91 ? -1.918 -16.057 6.525 1.00 51.12 91 VAL A C 1
ATOM 679 O O . VAL A 1 91 ? -0.712 -16.211 6.322 1.00 51.12 91 VAL A O 1
ATOM 682 N N . GLU A 1 92 ? -2.597 -16.810 7.396 1.00 47.22 92 GLU A N 1
ATOM 683 C CA . GLU A 1 92 ? -2.057 -17.993 8.044 1.00 47.22 92 GLU A CA 1
ATOM 684 C C . GLU A 1 92 ? -1.529 -18.904 6.945 1.00 47.22 92 GLU A C 1
ATOM 686 O O . GLU A 1 92 ? -2.277 -19.441 6.126 1.00 47.22 92 GLU A O 1
ATOM 691 N N . ARG A 1 93 ? -0.205 -19.069 6.906 1.00 49.25 93 ARG A N 1
ATOM 692 C CA . ARG A 1 93 ? 0.419 -20.061 6.042 1.00 49.25 93 ARG A CA 1
ATOM 693 C C . ARG A 1 93 ? -0.265 -21.392 6.366 1.00 49.25 93 ARG A C 1
ATOM 695 O O . ARG A 1 93 ? -0.167 -21.809 7.525 1.00 49.25 93 ARG A O 1
ATOM 702 N N . PRO A 1 94 ? -0.937 -22.063 5.410 1.00 53.50 94 PRO A N 1
ATOM 703 C CA . PRO A 1 94 ? -1.601 -23.323 5.700 1.00 53.50 94 PRO A CA 1
ATOM 704 C C . PRO A 1 94 ? -0.547 -24.255 6.287 1.00 53.50 94 PRO A C 1
ATOM 706 O O . PRO A 1 94 ? 0.469 -24.547 5.642 1.00 53.50 94 PRO A O 1
ATOM 709 N N . LYS A 1 95 ? -0.722 -24.638 7.559 1.00 58.97 95 LYS A N 1
ATOM 710 C CA . LYS A 1 95 ? 0.181 -25.576 8.225 1.00 58.97 95 LYS A CA 1
ATOM 711 C C . LYS A 1 95 ? 0.171 -26.822 7.356 1.00 58.97 95 LYS A C 1
ATOM 713 O O . LYS A 1 95 ? -0.856 -27.491 7.283 1.00 58.97 95 LYS A O 1
ATOM 718 N N . LYS A 1 96 ? 1.288 -27.101 6.666 1.00 53.03 96 LYS A N 1
ATOM 719 C CA . LYS A 1 96 ? 1.489 -28.359 5.937 1.00 53.03 96 LYS A CA 1
ATOM 720 C C . LYS A 1 96 ? 0.988 -29.465 6.854 1.00 53.03 96 LYS A C 1
ATOM 722 O O . LYS A 1 96 ? 1.560 -29.643 7.933 1.00 53.03 96 LYS A O 1
ATOM 727 N N . ALA A 1 97 ? -0.089 -30.143 6.455 1.00 59.62 97 ALA A N 1
ATOM 728 C CA . ALA A 1 97 ? -0.563 -31.318 7.157 1.00 59.62 97 ALA A CA 1
ATOM 729 C C . ALA A 1 97 ? 0.659 -32.224 7.304 1.00 59.62 97 ALA A C 1
ATOM 731 O O . ALA A 1 97 ? 1.275 -32.618 6.309 1.00 59.62 97 ALA A O 1
ATOM 732 N N . ARG A 1 98 ? 1.105 -32.435 8.547 1.00 57.06 98 ARG A N 1
ATOM 733 C CA . ARG A 1 98 ? 2.181 -33.380 8.823 1.00 57.06 98 ARG A CA 1
ATOM 734 C C . ARG A 1 98 ? 1.618 -34.700 8.332 1.00 57.06 98 ARG A C 1
ATOM 736 O O . ARG A 1 98 ? 0.668 -35.185 8.935 1.00 57.06 98 ARG A O 1
ATOM 743 N N . PHE A 1 99 ? 2.130 -35.200 7.207 1.00 58.34 99 PHE A N 1
ATOM 744 C CA . PHE A 1 99 ? 1.804 -36.525 6.701 1.00 58.34 99 PHE A CA 1
ATOM 745 C C . PHE A 1 99 ? 1.953 -37.482 7.880 1.00 58.34 99 PHE A C 1
ATOM 747 O O . PHE A 1 99 ? 3.059 -37.711 8.378 1.00 58.34 99 PHE A O 1
ATOM 754 N N . GLY A 1 100 ? 0.809 -37.910 8.409 1.00 51.19 100 GLY A N 1
ATOM 755 C CA . GLY A 1 100 ? 0.745 -38.817 9.530 1.00 51.19 100 GLY A CA 1
ATOM 756 C C . GLY A 1 100 ? 1.373 -40.112 9.067 1.00 51.19 100 GLY A C 1
ATOM 757 O O . GLY A 1 100 ? 0.859 -40.769 8.168 1.00 51.19 100 GLY A O 1
ATOM 758 N N . ARG A 1 101 ? 2.506 -40.471 9.664 1.00 56.12 101 ARG A N 1
ATOM 759 C CA . ARG A 1 101 ? 2.945 -41.859 9.680 1.00 56.12 101 ARG A CA 1
ATOM 760 C C . ARG A 1 101 ? 1.884 -42.582 10.515 1.00 56.12 101 ARG A C 1
ATOM 762 O O . ARG A 1 101 ? 1.902 -42.459 11.738 1.00 56.12 101 ARG A O 1
ATOM 769 N N . SER A 1 102 ? 0.908 -43.214 9.864 1.00 53.88 102 SER A N 1
ATOM 770 C CA . SER A 1 102 ? -0.078 -44.068 10.523 1.00 53.88 102 SER A CA 1
ATOM 771 C C . SER A 1 102 ? 0.688 -45.182 11.226 1.00 53.88 102 SER A C 1
ATOM 773 O O . SER A 1 102 ? 1.269 -46.069 10.605 1.00 53.88 102 SER A O 1
ATOM 775 N N . LYS A 1 103 ? 0.782 -45.071 12.547 1.00 56.69 103 LYS A N 1
ATOM 776 C CA . LYS A 1 103 ? 1.426 -46.056 13.406 1.00 56.69 103 LYS A CA 1
ATOM 777 C C . LYS A 1 103 ? 0.353 -46.976 13.972 1.00 56.69 103 LYS A C 1
ATOM 779 O O . LYS A 1 103 ? 0.297 -47.113 15.176 1.00 56.69 103 LYS A O 1
ATOM 784 N N . ASP A 1 104 ? -0.484 -47.565 13.126 1.00 58.34 104 ASP A N 1
ATOM 785 C CA . ASP A 1 104 ? -1.476 -48.556 13.547 1.00 58.34 104 ASP A CA 1
ATOM 786 C C . ASP A 1 104 ? -1.796 -49.480 12.377 1.00 58.34 104 ASP A C 1
ATOM 788 O O . ASP A 1 104 ? -2.788 -49.317 11.688 1.00 58.34 104 ASP A O 1
ATOM 792 N N . GLU A 1 105 ? -0.912 -50.442 12.138 1.00 52.22 105 GLU A N 1
ATOM 793 C CA . GLU A 1 105 ? -1.261 -51.704 11.485 1.00 52.22 105 GLU A CA 1
ATOM 794 C C . GLU A 1 105 ? -0.248 -52.745 11.974 1.00 52.22 105 GLU A C 1
ATOM 796 O O . GLU A 1 105 ? 0.752 -53.068 11.337 1.00 52.22 105 GLU A O 1
ATOM 801 N N . ARG A 1 106 ? -0.456 -53.220 13.208 1.00 63.00 106 ARG A N 1
ATOM 802 C CA . ARG A 1 106 ? 0.026 -54.550 13.585 1.00 63.00 106 ARG A CA 1
ATOM 803 C C . ARG A 1 106 ? -1.064 -55.525 13.150 1.00 63.00 106 ARG A C 1
ATOM 805 O O . ARG A 1 106 ? -2.160 -55.424 13.698 1.00 63.00 106 ARG A O 1
ATOM 812 N N . PRO A 1 107 ? -0.810 -56.458 12.220 1.00 55.84 107 PRO A N 1
ATOM 813 C CA . PRO A 1 107 ? -1.760 -57.526 11.975 1.00 55.84 107 PRO A CA 1
ATOM 814 C C . PRO A 1 107 ? -1.777 -58.427 13.214 1.00 55.84 107 PRO A C 1
ATOM 816 O O . PRO A 1 107 ? -0.838 -59.175 13.480 1.00 55.84 107 PRO A O 1
ATOM 819 N N . THR A 1 108 ? -2.840 -58.324 14.007 1.00 64.69 108 THR A N 1
ATOM 820 C CA . THR A 1 108 ? -3.217 -59.354 14.974 1.00 64.69 108 THR A CA 1
ATOM 821 C C . THR A 1 108 ? -3.801 -60.523 14.188 1.00 64.69 108 THR A C 1
ATOM 823 O O . THR A 1 108 ? -5.005 -60.584 13.958 1.00 64.69 108 THR A O 1
ATOM 826 N N . GLY A 1 109 ? -2.934 -61.415 13.720 1.00 48.34 109 GLY A N 1
ATOM 827 C CA . GLY A 1 109 ? -3.318 -62.719 13.191 1.00 48.34 109 GLY A CA 1
ATOM 828 C C . GLY A 1 109 ? -3.080 -63.784 14.252 1.00 48.34 109 GLY A C 1
ATOM 829 O O . GLY A 1 109 ? -1.969 -64.292 14.363 1.00 48.34 109 GLY A O 1
ATOM 830 N N . SER A 1 110 ? -4.112 -64.060 15.050 1.00 58.62 110 SER A N 1
ATOM 831 C CA . SER A 1 110 ? -4.269 -65.323 15.779 1.00 58.62 110 SER A CA 1
ATOM 832 C C . SER A 1 110 ? -4.764 -66.401 14.806 1.00 58.62 110 SER A C 1
ATOM 834 O O . SER A 1 110 ? -5.438 -66.068 13.834 1.00 58.62 110 SER A O 1
ATOM 836 N N . ASP A 1 111 ? -4.487 -67.661 15.143 1.00 52.88 111 ASP A N 1
ATOM 837 C CA . ASP A 1 111 ? -5.084 -68.909 14.631 1.00 52.88 111 ASP A CA 1
ATOM 838 C C . ASP A 1 111 ? -4.394 -69.589 13.435 1.00 52.88 111 ASP A C 1
ATOM 840 O O . ASP A 1 111 ? -4.796 -69.446 12.279 1.00 52.88 111 ASP A O 1
ATOM 844 N N . ARG A 1 112 ? -3.417 -70.457 13.732 1.00 47.50 112 ARG A N 1
ATOM 845 C CA . ARG A 1 112 ? -3.601 -71.925 13.830 1.00 47.50 112 ARG A CA 1
ATOM 846 C C . ARG A 1 112 ? -2.322 -72.629 14.273 1.00 47.50 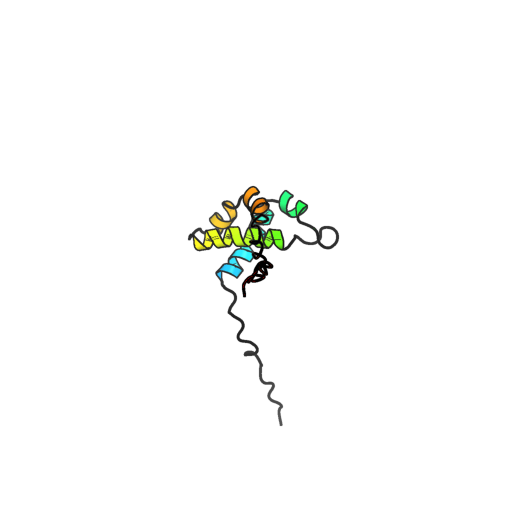112 ARG A C 1
ATOM 848 O O . ARG A 1 112 ? -1.239 -72.238 13.791 1.00 47.50 112 ARG A O 1
#

pLDDT: mean 73.84, std 17.81, range [37.66, 95.0]

Secondary structure (DSSP, 8-state):
--------TT---PPPPPHHHHHHHHHHHHHHHH-HHHHHHTEEETTTTEE-HHHHHHHHHHHHHHHHTT--HHHHHHT--HHHHHHGGG----------------------

Solvent-accessible surface area (backbone atoms only — not comparable to full-atom values): 7094 Å² total; per-residue (Å²): 138,83,83,80,78,75,81,70,84,82,75,70,95,62,80,76,77,52,65,62,60,56,51,16,50,61,45,16,56,59,42,43,66,77,35,59,67,60,43,56,78,36,30,69,46,82,93,54,72,36,66,41,66,68,55,45,48,33,35,16,50,59,24,37,55,28,46,74,70,70,42,52,72,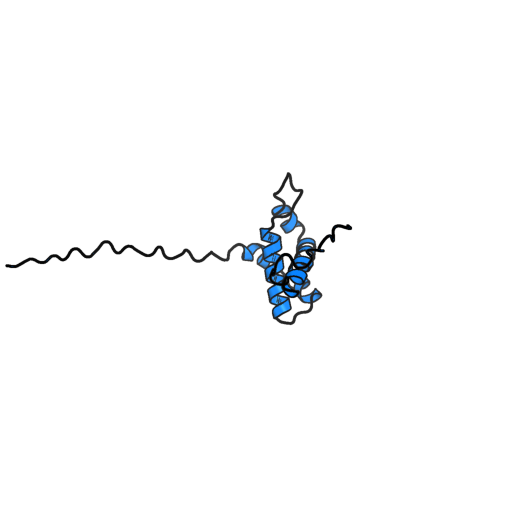68,53,24,41,68,72,60,51,71,66,56,49,63,50,60,73,63,71,71,72,78,73,73,75,73,79,74,78,80,87,79,82,77,87,86,78,80,88,134

Radius of gyration: 24.94 Å; Cα contacts (8 Å, |Δi|>4): 78; chains: 1; bounding box: 55×80×47 Å

Foldseek 3Di:
DDDDPPPVPVPDPDDDPDVLLVLLLVLLVVLVVVVVVQQQVQQDPPPRPDGHVLLSVQSSVQLSVCVVVVHDSVCSSVVDDPCSSVCSVPPPPPPPPPPDPPPDDDPPDDDD

=== Feature glossary ===
The record interleaves many kinds of information about one protein. Here is each kind framed as the question it answers.

Q: What are the backbone torsion angles?
A: φ (phi) and ψ (psi) are the two rotatable backbone dihedrals per residue: φ is the C(i-1)–N–Cα–C torsion, ψ is the N–Cα–C–N(i+1) torsion, both in degrees on (−180°, 180°]. α-helical residues cluster near (−60°, −45°); β-strand residues near (−120°, +130°). A Ramachandran plot is simply a scatter of (φ, ψ) for every residue.

Q: What is the amino-acid chain?
A: This is the polypeptide sequence — one letter per residue, N-terminus first. Length ranges from a few dozen residues for small domains to over a thousand for large multi-domain proteins.

Q: How mobile is each atom in the crystal?
A: For experimental (PDB) structures, the B-factor (temperature factor) quantifies the positional spread of each atom in the crystal — a combination of thermal vibration and static disorder — in units of Å². High B-factors mark flexible loops or poorly resolved regions; low B-factors mark the rigid, well-ordered core.

Q: Are the domains correctly placed relative to each other?
A: Predicted Aligned Error (PAE) is an AlphaFold confidence matrix: entry (i, j) is the expected error in the position of residue j, in ångströms, when the prediction is superimposed on the true structure at residue i. Low PAE within a block of residues means that block is internally rigid and well-predicted; high PAE between two blocks means their relative placement is uncertain even if each block individually is confident.

Q: How confident is the AlphaFold model at each residue?
A: pLDDT is the predicted lDDT-Cα score: AlphaFold's confidence that the local environment of each residue (all inter-atomic distances within 15 Å) is correctly placed. It is a per-residue number between 0 and 100, with higher meaning more reliable.

Q: What family and function is it annotated with?
A: Functional annotations link the protein to curated databases. InterPro entries identify conserved domains and families by matching the sequence against member-database signatures (Pfam, PROSITE, CDD, …). Gene Ontology (GO) terms describe molecular function, biological process, and cellular component in a controlled vocabulary. CATH places the structure in a hierarchical fold classification (Class/Architecture/Topology/Homologous-superfamily). The organism is the source species.

Q: How big and how compact is the whole molecule?
A: Three whole-structure scalars: the radius of gyration (RMS distance of Cα from centroid, in Å), the count of Cα–Cα contacts (pairs closer than 8 Å and separated by more than four residues in sequence — i.e. tertiary, not local, contacts), and the bounding-box dimensions. Together they distinguish compact globular folds from extended fibres or disordered chains.

Q: What known structures does this most resemble?
A: The Foldseek neighbor list gives the closest experimentally determined structures in the PDB, ranked by structural alignment. TM-score near 1 means near-identical fold; near 0.3 means only rough topology match. This is how one finds what a novel AlphaFold prediction most resembles in the solved-structure universe.

Q: Which residues are buried vs exposed?
A: SASA measures how much of the protein is reachable by solvent. It is computed by rolling a water-sized probe over the atomic surface and summing the exposed area (Å²). Per-residue SASA distinguishes core (buried, low SASA) from surface (exposed, high SASA) residues; total SASA is a whole-molecule size measure.

Q: Which residues are in helices, strands, or loops?
A: Eight-state secondary structure (DSSP): H is the canonical α-helix, G the tighter 3₁₀-helix, I the wider π-helix; E/B are β-structure, T and S are turns and bends, and '-' is everything else. DSSP derives these from the pattern of main-chain N–H···O=C hydrogen bonds, not from the sequence.

Q: Where is each backbone atom in 3D?
A: Structure coordinates are given as an mmCIF _atom_site loop: one row per atom with element, residue name, chain id, sequence number, and x/y/z position in Å. Only the four main-chain atoms per residue are included here; side chains are omitted to keep the record compact.

Q: What if only a Cα trace is available?
A: Three-state secondary structure (P-SEA) collapses the eight DSSP classes into helix (a), strand (b), and coil (c). P-SEA assigns these from Cα geometry alone — distances and angles — without requiring backbone oxygens, so it works on any Cα trace.

Q: What do the rendered images show?
A: The six renders are orthographic views along the three Cartesian axes in both directions. Representation (cartoon, sticks, or surface) and color scheme (sequence-rainbow or by-chain) vary across proteins so the training set covers all the common visualization conventions.

Q: What does the local fold look like, residue by residue?
A: Foldseek's 3Di representation compresses backbone geometry into a per-residue letter drawn from a learned twenty-state alphabet. It captures the tertiary interaction pattern around each residue — which residues are packed against it in space, regardless of where they are in sequence.

Q: What do the diagnostic plots show?
A: The contact map is a binary N×N matrix image: pixel (i, j) is dark where Cα_i and Cα_j are within 8 Å and |i−j|>4. Because the |i−j|>4 filter removes local helical contacts, off-diagonal stripes parallel to the main diagonal indicate parallel β-sheets; stripes perpendicular to it indicate antiparallel β-sheets. The Ramachandran plot scatters every residue's (φ, ψ) pair against the sterically allowed regions. The PAE heatmap renders the predicted-aligned-error matrix.